Protein AF-A0A1Q7PX07-F1 (afdb_monomer)

Nearest PDB structures (foldseek):
  6ho0-assembly1_A-2  TM=6.884E-01  e=4.814E-04  Mycobacterium tuberculosis H37Rv
  6ho6-assembly1_A  TM=6.880E-01  e=1.584E-03  Mycobacterium tuberculosis CDC1551
  5nz1-assembly1_A  TM=6.785E-01  e=1.507E-03  Mycobacterium tuberculosis H37Rv
  5f27-assembly1_A-2  TM=6.936E-01  e=4.957E-03  Mycobacterium tuberculosis CDC1551
  4dw6-a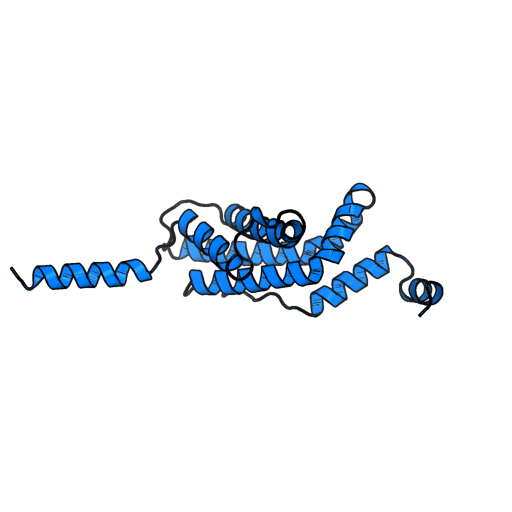ssembly1_A  TM=6.860E-01  e=4.065E-03  Mycobacterium tuberculosis

Foldseek 3Di:
DDVVVVCVVQVDPLSVLLVVLVVLCVPQDQDAADLADDPQLVRQLSNLLSLLVSCLSCLVSLVVLVVCCVVPVVSCVSNVPVVVVQLVRQLSVVVNVVVVVQFPDDDRSSVLSCQLSVQSNCCSNCCVPCVPVADDPVCGSSVSSVVSCVVRHRDDPVVVVVVVVVVVVVVVPD

Secondary structure (DSSP, 8-state):
--HHHHHHHHSSHHHHHHHHHHHHHHTSPPPPPPSS-SSHHHHHHHHHHHHHHHHHHHHHHHHHHHHTTTT-TTHHHHHHHHHHHHHHHHHHHHHHHHHTT-B-S---HHHHHHHHHHHHHHHHHHTTT-TTTSPPHHHHHHHHHHHHHHHTTB--THHHHHHHHHHHHHHT--

Mean predicted aligned error: 10.03 Å

Radius of gyration: 21.17 Å; Cα contacts (8 Å, |Δi|>4): 133; chains: 1; bounding box: 68×26×62 Å

Sequence (174 aa):
MNEITIFRQFGSKEALIREAMQHLTQSAGLMTLPDVPGNAESELTEWSESFFQHLRLRSSIIRKTMGELEERPEMSECASEVPRRASNDLCVYLAALKRQGRIKVEFEPKTAAAMLMGTIFADAMGRDMMPDIYPPEEKAARMYTQLLLRAVGVENSLHKATNKQTKRSKQLSA

Structure (mmCIF, N/CA/C/O backbone):
data_AF-A0A1Q7PX07-F1
#
_entry.id   AF-A0A1Q7PX07-F1
#
loop_
_atom_site.group_PDB
_atom_site.id
_atom_site.type_symbol
_atom_site.label_atom_id
_atom_site.label_alt_id
_atom_site.label_comp_id
_atom_site.label_asym_id
_atom_site.label_entity_id
_atom_site.label_seq_id
_atom_site.pdbx_PDB_ins_code
_atom_site.Cartn_x
_atom_site.Cartn_y
_atom_site.Cartn_z
_atom_site.occupancy
_atom_site.B_iso_or_equiv
_atom_site.auth_seq_id
_atom_site.auth_comp_id
_atom_site.auth_asym_id
_atom_site.auth_atom_id
_atom_site.pdbx_PDB_model_num
ATOM 1 N N . MET A 1 1 ? 14.271 6.984 -33.705 1.00 52.56 1 MET A N 1
ATOM 2 C CA . MET A 1 1 ? 15.318 6.787 -32.677 1.00 52.56 1 MET A CA 1
ATOM 3 C C . MET A 1 1 ? 15.884 5.386 -32.878 1.00 52.56 1 MET A C 1
ATOM 5 O O . MET A 1 1 ? 15.080 4.478 -33.026 1.00 52.56 1 MET A O 1
ATOM 9 N N . ASN A 1 2 ? 17.204 5.220 -33.001 1.00 66.12 2 ASN A N 1
ATOM 10 C CA . ASN A 1 2 ? 17.856 3.918 -33.237 1.00 66.12 2 ASN A CA 1
ATOM 11 C C . ASN A 1 2 ? 18.471 3.392 -31.920 1.00 66.12 2 ASN A C 1
ATOM 13 O O . ASN A 1 2 ? 18.786 4.204 -31.048 1.00 66.12 2 ASN A O 1
ATOM 17 N N . GLU A 1 3 ? 18.682 2.078 -31.766 1.00 63.94 3 GLU A N 1
ATOM 18 C CA . GLU A 1 3 ? 19.284 1.477 -30.558 1.00 63.94 3 GLU A CA 1
ATOM 19 C C . GLU A 1 3 ? 20.661 2.084 -30.248 1.00 63.94 3 GLU A C 1
ATOM 21 O O . GLU A 1 3 ? 20.973 2.363 -29.094 1.00 63.94 3 GLU A O 1
ATOM 26 N N . ILE A 1 4 ? 21.441 2.401 -31.291 1.00 70.12 4 ILE A N 1
ATOM 27 C CA . ILE A 1 4 ? 22.763 3.040 -31.178 1.00 70.12 4 ILE A CA 1
ATOM 28 C C . ILE A 1 4 ? 22.655 4.404 -30.476 1.00 70.12 4 ILE A C 1
ATOM 30 O O . ILE A 1 4 ? 23.546 4.807 -29.728 1.00 70.12 4 ILE A O 1
ATOM 34 N N . THR A 1 5 ? 21.551 5.122 -30.694 1.00 74.44 5 THR A N 1
ATOM 35 C CA . THR A 1 5 ? 21.283 6.412 -30.050 1.00 74.44 5 THR A CA 1
ATOM 36 C C . THR A 1 5 ? 20.909 6.231 -28.577 1.00 74.44 5 THR A C 1
ATOM 38 O O . THR A 1 5 ? 21.345 7.019 -27.745 1.00 74.44 5 THR A O 1
ATOM 41 N N . ILE A 1 6 ? 20.165 5.171 -28.241 1.00 68.31 6 ILE A N 1
ATOM 42 C CA . ILE A 1 6 ? 19.784 4.836 -26.859 1.00 68.31 6 ILE A CA 1
ATOM 43 C C . ILE A 1 6 ? 21.018 4.406 -26.050 1.00 68.31 6 ILE A C 1
ATOM 45 O O . ILE A 1 6 ? 21.264 4.947 -24.974 1.00 68.31 6 ILE A O 1
ATOM 49 N N . PHE A 1 7 ? 21.847 3.501 -26.577 1.00 71.62 7 PHE A N 1
ATOM 50 C CA . PHE A 1 7 ? 23.047 3.034 -25.872 1.00 71.62 7 PHE A CA 1
ATOM 51 C C . PHE A 1 7 ? 24.103 4.127 -25.690 1.00 71.62 7 PHE A C 1
ATOM 53 O O . PHE A 1 7 ? 24.773 4.148 -24.665 1.00 71.62 7 PHE A O 1
ATOM 60 N N . ARG A 1 8 ? 24.225 5.087 -26.617 1.00 73.50 8 ARG A N 1
ATOM 61 C CA . ARG A 1 8 ? 25.099 6.255 -26.401 1.00 73.50 8 ARG A CA 1
ATOM 62 C C . ARG A 1 8 ? 24.621 7.171 -25.278 1.00 73.50 8 ARG A C 1
ATOM 64 O O . ARG A 1 8 ? 25.454 7.784 -24.624 1.00 73.50 8 ARG A O 1
ATOM 71 N N . GLN A 1 9 ? 23.310 7.295 -25.089 1.00 72.12 9 GLN A N 1
ATOM 72 C CA . GLN A 1 9 ? 22.734 8.214 -24.109 1.00 72.12 9 GLN A CA 1
ATOM 73 C C . GLN A 1 9 ? 22.701 7.620 -22.697 1.00 72.12 9 GLN A C 1
ATOM 75 O O . GLN A 1 9 ? 22.949 8.339 -21.736 1.00 72.12 9 GLN A O 1
ATOM 80 N N . PHE A 1 10 ? 22.434 6.317 -22.574 1.00 70.75 10 PHE A N 1
ATOM 81 C CA . PHE A 1 10 ? 22.297 5.648 -21.276 1.00 70.75 10 PHE A CA 1
ATOM 82 C C . PHE A 1 10 ? 23.483 4.740 -20.924 1.00 70.75 10 PHE A C 1
ATOM 84 O O . PHE A 1 10 ? 23.634 4.352 -19.775 1.00 70.75 10 PHE A O 1
ATOM 91 N N . GLY A 1 11 ? 24.347 4.393 -21.877 1.00 75.88 11 GLY A N 1
ATOM 92 C CA . GLY A 1 11 ? 25.519 3.539 -21.661 1.00 75.88 11 GLY A CA 1
ATOM 93 C C . GLY A 1 11 ? 25.192 2.046 -21.567 1.00 75.88 11 GLY A C 1
ATOM 94 O O . GLY A 1 11 ? 25.851 1.242 -22.222 1.00 75.88 11 GLY A O 1
ATOM 95 N N . SER A 1 12 ? 24.160 1.659 -20.808 1.00 75.88 12 SER A N 1
ATOM 96 C CA . SER A 1 12 ? 23.776 0.255 -20.612 1.00 75.88 12 SER A CA 1
ATOM 97 C C . SER A 1 12 ? 22.261 0.045 -20.450 1.00 75.88 12 SER A C 1
ATOM 99 O O . SER A 1 12 ? 21.505 0.988 -20.196 1.00 75.88 12 SER A O 1
ATOM 101 N N . LYS A 1 13 ? 21.799 -1.211 -20.585 1.00 72.94 13 LYS A N 1
ATOM 102 C CA . LYS A 1 13 ? 20.388 -1.602 -20.362 1.00 72.94 13 LYS A CA 1
ATOM 103 C C . LYS A 1 13 ? 19.959 -1.291 -18.922 1.00 72.94 13 LYS A C 1
ATOM 105 O O . LYS A 1 13 ? 18.832 -0.862 -18.697 1.00 72.94 13 LYS A O 1
ATOM 110 N N . GLU A 1 14 ? 20.853 -1.468 -17.955 1.00 70.44 14 GLU A N 1
ATOM 111 C CA . GLU A 1 14 ? 20.611 -1.234 -16.526 1.00 70.44 14 GLU A CA 1
ATOM 112 C C . GLU A 1 14 ? 20.413 0.253 -16.237 1.00 70.44 14 GLU A C 1
ATOM 114 O O . GLU A 1 14 ? 19.475 0.624 -15.532 1.00 70.44 14 GLU A O 1
ATOM 119 N N . ALA A 1 15 ? 21.261 1.107 -16.811 1.00 75.50 15 ALA A N 1
ATOM 120 C CA . ALA A 1 15 ? 21.129 2.553 -16.700 1.00 75.50 15 ALA A CA 1
ATOM 121 C C . ALA A 1 15 ? 19.830 3.045 -17.355 1.00 75.50 15 ALA A C 1
ATOM 123 O O . ALA A 1 15 ? 19.105 3.829 -16.753 1.00 75.50 15 ALA A O 1
ATOM 124 N N . LEU A 1 16 ? 19.466 2.504 -18.524 1.00 78.75 16 LEU A N 1
ATOM 125 C CA . LEU A 1 16 ? 18.188 2.806 -19.171 1.00 78.75 16 LEU A CA 1
ATOM 126 C C . LEU A 1 16 ? 16.982 2.398 -18.306 1.00 78.75 16 LEU A C 1
ATOM 128 O O . LEU A 1 16 ? 16.047 3.182 -18.155 1.00 78.75 16 LEU A O 1
ATOM 132 N N . ILE A 1 17 ? 16.983 1.189 -17.731 1.00 74.62 17 ILE A N 1
ATOM 133 C CA . ILE A 1 17 ? 15.895 0.718 -16.855 1.00 74.62 17 ILE A CA 1
ATOM 134 C C . ILE A 1 17 ? 15.821 1.567 -15.583 1.00 74.62 17 ILE A C 1
ATOM 136 O O . ILE A 1 17 ? 14.724 1.928 -15.161 1.00 74.62 17 ILE A O 1
ATOM 140 N N . ARG A 1 18 ? 16.965 1.922 -14.987 1.00 71.25 18 ARG A N 1
ATOM 141 C CA . ARG A 1 18 ? 17.031 2.783 -13.799 1.00 71.25 18 ARG A CA 1
ATOM 142 C C . ARG A 1 18 ? 16.453 4.167 -14.082 1.00 71.25 18 ARG A C 1
ATOM 144 O O . ARG A 1 18 ? 15.591 4.613 -13.332 1.00 71.25 18 ARG A O 1
ATOM 151 N N . GLU A 1 19 ? 16.868 4.804 -15.172 1.00 75.00 19 GLU A N 1
ATOM 152 C CA . GLU A 1 19 ? 16.352 6.111 -15.593 1.00 75.00 19 GLU A CA 1
ATOM 153 C C . GLU A 1 19 ? 14.856 6.046 -15.922 1.00 75.00 19 GLU A C 1
ATOM 155 O O . GLU A 1 19 ? 14.085 6.896 -15.480 1.00 75.00 19 GLU A O 1
ATOM 160 N N . ALA A 1 20 ? 14.401 4.992 -16.607 1.00 74.06 20 ALA A N 1
ATOM 161 C CA . ALA A 1 20 ? 12.977 4.779 -16.862 1.00 74.06 20 ALA A CA 1
ATOM 162 C C . ALA A 1 20 ? 12.181 4.617 -15.555 1.00 74.06 20 ALA A C 1
ATOM 164 O O . ALA A 1 20 ? 11.119 5.221 -15.406 1.00 74.06 20 ALA A O 1
ATOM 165 N N . MET A 1 21 ? 12.697 3.855 -14.585 1.00 68.25 21 MET A N 1
ATOM 166 C CA . MET A 1 21 ? 12.085 3.697 -13.262 1.00 68.25 21 MET A CA 1
ATOM 167 C C . MET A 1 21 ? 12.037 5.019 -12.492 1.00 68.25 21 MET A C 1
ATOM 169 O O . MET A 1 21 ? 11.000 5.345 -11.912 1.00 68.25 21 MET A O 1
ATOM 173 N N . GLN A 1 22 ? 13.116 5.805 -12.503 1.00 70.06 22 GLN A N 1
ATOM 174 C CA . GLN A 1 22 ? 13.178 7.108 -11.835 1.00 70.06 22 GLN A CA 1
ATOM 175 C C . GLN A 1 22 ? 12.217 8.117 -12.471 1.00 70.06 22 GLN A C 1
ATOM 177 O O . GLN A 1 22 ? 11.422 8.732 -11.759 1.00 70.06 22 GLN A O 1
ATOM 182 N N . HIS A 1 23 ? 12.218 8.228 -13.801 1.00 70.94 23 HIS A N 1
ATOM 183 C CA . HIS A 1 23 ? 11.333 9.129 -14.536 1.00 70.94 23 HIS A CA 1
ATOM 184 C C . HIS A 1 23 ? 9.860 8.764 -14.320 1.00 70.94 23 HIS A C 1
ATOM 186 O O . HIS A 1 23 ? 9.039 9.624 -14.003 1.00 70.94 23 HIS A O 1
ATOM 192 N N . LEU A 1 24 ? 9.526 7.470 -14.390 1.00 64.94 24 LEU A N 1
ATOM 193 C CA . LEU A 1 24 ? 8.177 7.002 -14.085 1.00 64.94 24 LEU A CA 1
ATOM 194 C C . LEU A 1 24 ? 7.812 7.296 -12.632 1.00 64.94 24 LEU A C 1
ATOM 196 O O . LEU A 1 24 ? 6.697 7.732 -12.378 1.00 64.94 24 LEU A O 1
ATOM 200 N N . THR A 1 25 ? 8.712 7.096 -11.668 1.00 60.75 25 THR A N 1
ATOM 201 C CA . THR A 1 25 ? 8.465 7.367 -10.238 1.00 60.75 25 THR A CA 1
ATOM 202 C C . THR A 1 25 ? 8.125 8.835 -9.969 1.00 60.75 25 THR A C 1
ATOM 204 O O . THR A 1 25 ? 7.202 9.104 -9.204 1.00 60.75 25 THR A O 1
ATOM 207 N N . GLN A 1 26 ? 8.783 9.776 -10.649 1.00 60.47 26 GLN A N 1
ATOM 208 C CA . GLN A 1 26 ? 8.533 11.215 -10.494 1.00 60.47 26 GLN A CA 1
ATOM 209 C C . GLN A 1 26 ? 7.144 11.656 -10.992 1.00 60.47 26 GLN A C 1
ATOM 211 O O . GLN A 1 26 ? 6.607 12.642 -10.496 1.00 60.47 26 GLN A O 1
ATOM 216 N N . SER A 1 27 ? 6.537 10.936 -11.945 1.00 52.41 27 SER A N 1
ATOM 217 C CA . SER A 1 27 ? 5.289 11.366 -12.603 1.00 52.41 27 SER A CA 1
ATOM 218 C C . SER A 1 27 ? 3.987 11.003 -11.873 1.00 52.41 27 SER A C 1
ATOM 220 O O . SER A 1 27 ? 2.936 11.510 -12.250 1.00 52.41 27 SER A O 1
ATOM 222 N N . ALA A 1 28 ? 4.010 10.150 -10.841 1.00 56.47 28 ALA A N 1
ATOM 223 C CA . ALA A 1 28 ? 2.819 9.893 -10.022 1.00 56.47 28 ALA A CA 1
ATOM 224 C C . ALA A 1 28 ? 3.210 9.844 -8.546 1.00 56.47 28 ALA A C 1
ATOM 226 O O . ALA A 1 28 ? 3.677 8.810 -8.059 1.00 56.47 28 ALA A O 1
ATOM 227 N N . GLY A 1 29 ? 3.051 10.982 -7.867 1.00 65.12 29 GLY A N 1
ATOM 228 C CA . GLY A 1 29 ? 3.256 11.081 -6.428 1.00 65.12 29 GLY A CA 1
ATOM 229 C C . GLY A 1 29 ? 2.304 10.147 -5.688 1.00 65.12 29 GLY A C 1
ATOM 230 O O . GLY A 1 29 ? 1.120 10.070 -6.015 1.00 65.12 29 GLY A O 1
ATOM 231 N N . LEU A 1 30 ? 2.840 9.417 -4.714 1.00 80.19 30 LEU A N 1
ATOM 232 C CA . LEU A 1 30 ? 2.028 8.668 -3.769 1.00 80.19 30 LEU A CA 1
ATOM 233 C C . LEU A 1 30 ? 1.377 9.662 -2.805 1.00 80.19 30 LEU A C 1
ATOM 235 O O . LEU A 1 30 ? 2.044 10.580 -2.326 1.00 80.19 30 LEU A O 1
ATOM 239 N N . MET A 1 31 ? 0.090 9.485 -2.522 1.00 88.81 31 MET A N 1
ATOM 240 C CA . MET A 1 31 ? -0.576 10.266 -1.487 1.00 88.81 31 MET A CA 1
ATOM 241 C C . MET A 1 31 ? 0.122 10.059 -0.138 1.00 88.81 31 MET A C 1
ATOM 243 O O . MET A 1 31 ? 0.529 8.948 0.198 1.00 88.81 31 MET A O 1
ATOM 247 N N . THR A 1 32 ? 0.257 11.124 0.646 1.00 90.56 32 THR A N 1
ATOM 248 C CA . THR A 1 32 ? 0.831 11.059 1.993 1.00 90.56 32 THR A CA 1
ATOM 249 C C . THR A 1 32 ? -0.267 10.844 3.024 1.00 90.56 32 THR A C 1
ATOM 251 O O . THR A 1 32 ? -1.296 11.520 2.982 1.00 90.56 32 THR A O 1
ATOM 254 N N . LEU A 1 33 ? -0.036 9.940 3.973 1.00 94.56 33 LEU A N 1
ATOM 255 C CA . LEU A 1 33 ? -0.909 9.777 5.133 1.00 94.56 33 LEU A CA 1
ATOM 256 C C . LEU A 1 33 ? -0.676 10.915 6.142 1.00 94.56 33 LEU A C 1
ATOM 258 O O . LEU A 1 33 ? 0.455 11.387 6.265 1.00 94.56 33 LEU A O 1
ATOM 262 N N . PRO A 1 34 ? -1.711 11.363 6.872 1.00 94.00 34 PRO A N 1
ATOM 263 C CA . PRO A 1 34 ? -1.545 12.388 7.895 1.00 94.00 34 PRO A CA 1
ATOM 264 C C . PRO A 1 34 ? -0.836 11.830 9.138 1.00 94.00 34 PRO A C 1
ATOM 266 O O . PRO A 1 34 ? -1.078 10.694 9.543 1.00 94.00 34 PRO A O 1
ATOM 269 N N . ASP A 1 35 ? -0.033 12.658 9.810 1.00 90.44 35 ASP A N 1
ATOM 270 C CA . ASP A 1 35 ? 0.677 12.267 11.043 1.00 90.44 35 ASP A CA 1
ATOM 271 C C . ASP A 1 35 ? -0.272 11.900 12.195 1.00 90.44 35 ASP A C 1
ATOM 273 O O . ASP A 1 35 ? 0.043 11.075 13.060 1.00 90.44 35 ASP A O 1
ATOM 277 N N . VAL A 1 36 ? -1.449 12.531 12.220 1.00 91.12 36 VAL A N 1
ATOM 278 C CA . VAL A 1 36 ? -2.491 12.306 13.223 1.00 91.12 36 VAL A CA 1
ATOM 279 C C . VAL A 1 36 ? -3.727 11.731 12.528 1.00 91.12 36 VAL A C 1
ATOM 281 O O . VAL A 1 36 ? -4.436 12.484 11.861 1.00 91.12 36 VAL A O 1
ATOM 284 N N . PRO A 1 37 ? -4.024 10.429 12.709 1.00 92.25 37 PRO A N 1
ATOM 285 C CA . PRO A 1 37 ? -5.203 9.802 12.121 1.00 92.25 37 PRO A CA 1
ATOM 286 C C . PRO A 1 37 ? -6.511 10.490 12.532 1.00 92.25 37 PRO A C 1
ATOM 288 O O . PRO A 1 37 ? -6.787 10.643 13.731 1.00 92.25 37 PRO A O 1
ATOM 291 N N . GLY A 1 38 ? -7.327 10.869 11.550 1.00 90.25 38 GLY A N 1
ATOM 292 C CA . GLY A 1 38 ? -8.647 11.468 11.735 1.00 90.25 38 GLY A CA 1
ATOM 293 C C . GLY A 1 38 ? -9.752 10.462 11.431 1.00 90.25 38 GLY A C 1
ATOM 294 O O . GLY A 1 38 ? -10.313 9.848 12.353 1.00 90.25 38 GLY A O 1
ATOM 295 N N . ASN A 1 39 ? -10.048 10.295 10.138 1.00 91.19 39 ASN A N 1
ATOM 296 C CA . ASN A 1 39 ? -10.945 9.279 9.589 1.00 91.19 39 ASN A CA 1
ATOM 297 C C . ASN A 1 39 ? -10.126 8.192 8.880 1.00 91.19 39 ASN A C 1
ATOM 299 O O . ASN A 1 39 ? -9.904 8.252 7.672 1.00 91.19 39 ASN A O 1
ATOM 303 N N . ALA A 1 40 ? -9.728 7.174 9.646 1.00 91.81 40 ALA A N 1
ATOM 304 C CA . ALA A 1 40 ? -8.826 6.137 9.159 1.00 91.81 40 ALA A CA 1
ATOM 305 C C . ALA A 1 40 ? -9.354 5.339 7.963 1.00 91.81 40 ALA A C 1
ATOM 307 O O . ALA A 1 40 ? -8.558 4.887 7.147 1.00 91.81 40 ALA A O 1
ATOM 308 N N . GLU A 1 41 ? -10.676 5.186 7.826 1.00 92.69 41 GLU A N 1
ATOM 309 C CA . GLU A 1 41 ? -11.249 4.515 6.658 1.00 92.69 41 GLU A CA 1
ATOM 310 C C . GLU A 1 41 ? -11.053 5.337 5.381 1.00 92.69 41 GLU A C 1
ATOM 312 O O . GLU A 1 41 ? -10.602 4.780 4.383 1.00 92.69 41 GLU A O 1
ATOM 317 N N . SER A 1 42 ? -11.332 6.646 5.414 1.00 94.00 42 SER A N 1
ATOM 318 C CA . SER A 1 42 ? -11.131 7.529 4.250 1.00 94.00 42 SER A CA 1
ATOM 319 C C . SER A 1 42 ? -9.650 7.643 3.908 1.00 94.00 42 SER A C 1
ATOM 321 O O . SER A 1 42 ? -9.247 7.341 2.791 1.00 94.00 42 SER A O 1
ATOM 323 N N . GLU A 1 43 ? -8.830 7.971 4.908 1.00 95.94 43 GLU A N 1
ATOM 324 C CA . GLU A 1 43 ? -7.396 8.232 4.748 1.00 95.94 43 GLU A CA 1
ATOM 325 C C . GLU A 1 43 ? -6.655 7.015 4.173 1.00 95.94 43 GLU A C 1
ATOM 327 O O . GLU A 1 43 ? -5.906 7.142 3.204 1.00 95.94 43 GLU A O 1
ATOM 332 N N . LEU A 1 44 ? -6.896 5.812 4.713 1.00 95.75 44 LEU A N 1
ATOM 333 C CA . LEU A 1 44 ? -6.271 4.594 4.187 1.00 95.75 44 LEU A CA 1
ATOM 334 C C . LEU A 1 44 ? -6.872 4.140 2.857 1.00 95.75 44 LEU A C 1
ATOM 336 O O . LEU A 1 44 ? -6.188 3.450 2.102 1.00 95.75 44 LEU A O 1
ATOM 340 N N . THR A 1 45 ? -8.133 4.466 2.562 1.00 96.31 45 THR A N 1
ATOM 341 C CA . THR A 1 45 ? -8.736 4.138 1.262 1.00 96.31 45 THR A CA 1
ATOM 342 C C . THR A 1 45 ? -8.100 4.983 0.170 1.00 96.31 45 THR A C 1
ATOM 344 O O . THR A 1 45 ? -7.584 4.418 -0.788 1.00 96.31 45 THR A O 1
ATOM 347 N N . GLU A 1 46 ? -8.038 6.300 0.359 1.00 95.69 46 GLU A N 1
ATOM 348 C CA . GLU A 1 46 ? -7.426 7.237 -0.589 1.00 95.69 46 GLU A CA 1
ATOM 349 C C . GLU A 1 46 ? -5.939 6.916 -0.809 1.00 95.69 46 GLU A C 1
ATOM 351 O O . GLU A 1 46 ? -5.461 6.847 -1.946 1.00 95.69 46 GLU A O 1
ATOM 356 N N . TRP A 1 47 ? -5.211 6.609 0.270 1.00 96.50 47 TRP A N 1
ATOM 357 C CA . TRP A 1 47 ? -3.827 6.150 0.173 1.00 96.50 47 TRP A CA 1
ATOM 358 C C . TRP A 1 47 ? -3.698 4.828 -0.595 1.00 96.50 47 TRP A C 1
ATOM 360 O O . TRP A 1 47 ? -2.843 4.704 -1.472 1.00 96.50 47 TRP A O 1
ATOM 370 N N . SER A 1 48 ? -4.557 3.845 -0.306 1.00 96.94 48 SER A N 1
ATOM 371 C CA . SER A 1 48 ? -4.520 2.535 -0.971 1.00 96.94 48 SER A CA 1
ATOM 372 C C . SER A 1 48 ? -4.870 2.637 -2.450 1.00 96.94 48 SER A C 1
ATOM 374 O O . SER A 1 48 ? -4.257 1.951 -3.263 1.00 96.94 48 SER A O 1
ATOM 376 N N . GLU A 1 49 ? -5.813 3.503 -2.816 1.00 95.56 49 GLU A N 1
ATOM 377 C CA . GLU A 1 49 ? -6.155 3.805 -4.208 1.00 95.56 49 GLU A CA 1
ATOM 378 C C . GLU A 1 49 ? -4.971 4.456 -4.927 1.00 95.56 49 GLU A C 1
ATOM 380 O O . GLU A 1 49 ? -4.583 4.005 -6.006 1.00 95.56 49 GLU A O 1
ATOM 385 N N . SER A 1 50 ? -4.329 5.449 -4.303 1.00 93.50 50 SER A N 1
ATOM 386 C CA . SER A 1 50 ? -3.113 6.076 -4.833 1.00 93.50 50 SER A CA 1
ATOM 387 C C . SER A 1 50 ? -1.982 5.057 -5.031 1.00 93.50 50 SER A C 1
ATOM 389 O O . SER A 1 50 ? -1.364 5.020 -6.098 1.00 93.50 50 SER A O 1
ATOM 391 N N . PHE A 1 51 ? -1.749 4.176 -4.052 1.00 93.88 51 PHE A N 1
ATOM 392 C CA . PHE A 1 51 ? -0.732 3.124 -4.1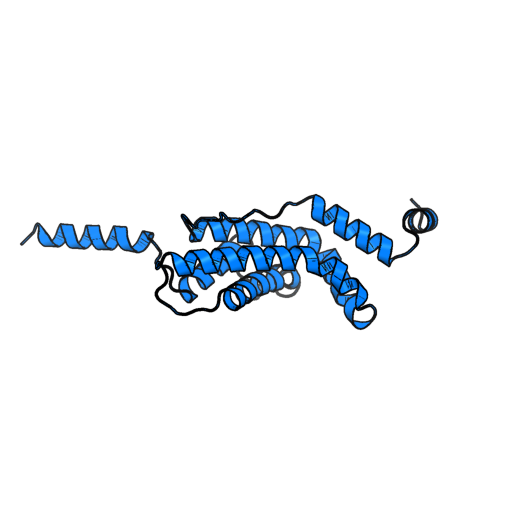35 1.00 93.88 51 PHE A CA 1
ATOM 393 C C . PHE A 1 51 ? -1.054 2.093 -5.223 1.00 93.88 51 PHE A C 1
ATOM 395 O O . PHE A 1 51 ? -0.182 1.729 -6.016 1.00 93.88 51 PHE A O 1
ATOM 402 N N . PHE A 1 52 ? -2.314 1.671 -5.318 1.00 94.06 52 PHE A N 1
ATOM 403 C CA . PHE A 1 52 ? -2.788 0.751 -6.348 1.00 94.06 52 PHE A CA 1
ATOM 404 C C . PHE A 1 52 ? -2.564 1.320 -7.752 1.00 94.06 52 PHE A C 1
ATOM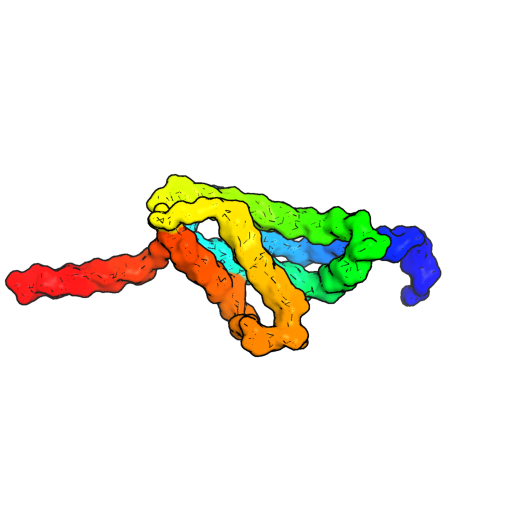 406 O O . PHE A 1 52 ? -1.962 0.659 -8.601 1.00 94.06 52 PHE A O 1
ATOM 413 N N . GLN A 1 53 ? -2.968 2.571 -7.989 1.00 90.94 53 GLN A N 1
ATOM 414 C CA . GLN A 1 53 ? -2.757 3.252 -9.269 1.00 90.94 53 GLN A CA 1
ATOM 415 C C . GLN A 1 53 ? -1.269 3.431 -9.579 1.00 90.94 53 GLN A C 1
ATOM 417 O O . GLN A 1 53 ? -0.833 3.188 -10.708 1.00 90.94 53 GLN A O 1
ATOM 422 N N . HIS A 1 54 ? -0.463 3.779 -8.572 1.00 89.19 54 HIS A N 1
ATOM 423 C CA . HIS A 1 54 ? 0.984 3.886 -8.725 1.00 89.19 54 HIS A CA 1
ATOM 424 C C . HIS A 1 54 ? 1.597 2.571 -9.238 1.00 89.19 54 HIS A C 1
ATOM 426 O O . HIS A 1 54 ? 2.421 2.593 -10.160 1.00 89.19 54 HIS A O 1
ATOM 432 N N . LEU A 1 55 ? 1.176 1.433 -8.685 1.00 90.81 55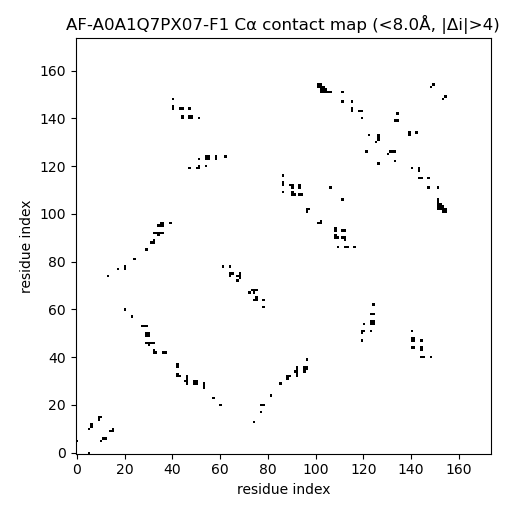 LEU A N 1
ATOM 433 C CA . LEU A 1 55 ? 1.638 0.113 -9.107 1.00 90.81 55 LEU A CA 1
ATOM 434 C C . LEU A 1 55 ? 1.090 -0.293 -10.476 1.00 90.81 55 LEU A C 1
ATOM 436 O O . LEU A 1 55 ? 1.858 -0.781 -11.303 1.00 90.81 55 LEU A O 1
ATOM 440 N N . ARG A 1 56 ? -0.199 -0.069 -10.759 1.00 89.88 56 ARG A N 1
ATOM 441 C CA . ARG A 1 56 ? -0.821 -0.422 -12.050 1.00 89.88 56 ARG A CA 1
ATOM 442 C C . ARG A 1 56 ? -0.136 0.276 -13.217 1.00 89.88 56 ARG A C 1
ATOM 444 O O . ARG A 1 56 ? 0.278 -0.399 -14.163 1.00 89.88 56 ARG A O 1
ATOM 451 N N . LEU A 1 57 ? 0.085 1.588 -13.102 1.00 87.94 57 LEU A N 1
ATOM 452 C CA . LEU A 1 57 ? 0.779 2.399 -14.112 1.00 87.94 57 LEU A CA 1
ATOM 453 C C . LEU A 1 57 ? 2.205 1.904 -14.403 1.00 87.94 57 LEU A C 1
ATOM 455 O O . LEU A 1 57 ? 2.729 2.128 -15.492 1.00 87.94 57 LEU A O 1
ATOM 459 N N . ARG A 1 58 ? 2.837 1.217 -13.444 1.00 85.69 58 ARG A N 1
ATOM 460 C CA . ARG A 1 58 ? 4.224 0.730 -13.529 1.00 85.69 58 ARG A CA 1
ATOM 461 C C . ARG A 1 58 ? 4.325 -0.794 -13.593 1.00 85.69 58 ARG A C 1
ATOM 463 O O . ARG A 1 58 ? 5.428 -1.332 -13.611 1.00 85.69 58 ARG A O 1
ATOM 470 N N . SER A 1 59 ? 3.205 -1.505 -13.687 1.00 88.88 59 SER A N 1
ATOM 471 C CA . SER A 1 59 ? 3.156 -2.970 -13.600 1.00 88.88 59 SER A CA 1
ATOM 472 C C . SER A 1 59 ? 4.046 -3.662 -14.634 1.00 88.88 59 SER A C 1
ATOM 474 O O . SER A 1 59 ? 4.743 -4.621 -14.316 1.00 88.88 59 SER A O 1
ATOM 476 N N . SER A 1 60 ? 4.103 -3.132 -15.858 1.00 87.94 60 SER A N 1
ATOM 477 C CA . SER A 1 60 ? 4.966 -3.657 -16.922 1.00 87.94 60 SER A CA 1
ATOM 478 C C . SER A 1 60 ? 6.456 -3.582 -16.571 1.00 87.94 60 SER A C 1
ATOM 480 O O . SER A 1 60 ? 7.168 -4.573 -16.726 1.00 87.94 60 SER A O 1
ATOM 482 N N . ILE A 1 61 ? 6.936 -2.434 -16.075 1.00 84.38 61 ILE A N 1
ATOM 483 C CA . ILE A 1 61 ? 8.354 -2.271 -15.730 1.00 84.38 61 ILE A CA 1
ATOM 484 C C . ILE A 1 61 ? 8.702 -3.031 -14.447 1.00 84.38 61 ILE A C 1
ATOM 486 O O . ILE A 1 61 ? 9.716 -3.717 -14.423 1.00 84.38 61 ILE A O 1
ATOM 490 N N . ILE A 1 62 ? 7.811 -3.026 -13.448 1.00 86.75 62 ILE A N 1
ATOM 491 C CA . ILE A 1 62 ? 7.972 -3.792 -12.204 1.00 86.75 62 ILE A CA 1
ATOM 492 C C . ILE A 1 62 ? 8.116 -5.287 -12.512 1.00 86.75 62 ILE A C 1
ATOM 494 O O . ILE A 1 62 ? 9.078 -5.904 -12.064 1.00 86.75 62 ILE A O 1
ATOM 498 N N . ARG A 1 63 ? 7.222 -5.866 -13.328 1.00 89.56 63 ARG A N 1
ATOM 499 C CA . ARG A 1 63 ? 7.291 -7.291 -13.702 1.00 89.56 63 ARG A CA 1
ATOM 500 C C . ARG A 1 63 ? 8.582 -7.641 -14.441 1.00 89.56 63 ARG A C 1
ATOM 502 O O . ARG A 1 63 ? 9.170 -8.680 -14.161 1.00 89.56 63 ARG A O 1
ATOM 509 N N . LYS A 1 64 ? 9.047 -6.773 -15.346 1.00 87.12 64 LYS A N 1
ATOM 510 C CA . LYS A 1 64 ? 10.333 -6.967 -16.038 1.00 87.12 64 LYS A CA 1
ATOM 511 C C . LYS A 1 64 ? 11.507 -6.930 -15.063 1.00 87.12 64 LYS A C 1
ATOM 513 O O . LYS A 1 64 ? 12.357 -7.806 -15.121 1.00 87.12 64 LYS A O 1
ATOM 518 N N . THR A 1 65 ? 11.529 -5.964 -14.145 1.00 84.38 65 THR A N 1
ATOM 519 C CA . THR A 1 65 ? 12.572 -5.873 -13.116 1.00 84.38 65 THR A CA 1
ATOM 520 C C . THR A 1 65 ? 12.566 -7.087 -12.187 1.00 84.38 65 THR A C 1
ATOM 522 O O . THR A 1 65 ? 13.631 -7.601 -11.867 1.00 84.38 65 THR A O 1
ATOM 525 N N . MET A 1 66 ? 11.391 -7.584 -11.788 1.00 86.81 66 MET A N 1
ATOM 526 C CA . MET A 1 66 ? 11.283 -8.805 -10.981 1.00 86.81 66 MET A CA 1
ATOM 527 C C . MET A 1 66 ? 11.795 -10.042 -11.723 1.00 86.81 66 MET A C 1
ATOM 529 O O . MET A 1 66 ? 12.472 -10.862 -11.115 1.00 86.81 66 MET A O 1
ATOM 533 N N . GLY A 1 67 ? 11.498 -10.166 -13.021 1.00 88.50 67 GLY A N 1
ATOM 534 C CA . GLY A 1 67 ? 11.954 -11.294 -13.836 1.00 88.50 67 GLY A CA 1
ATOM 535 C C . GLY A 1 67 ? 13.472 -11.357 -14.022 1.00 88.50 67 GLY A C 1
ATOM 536 O O . GLY A 1 67 ? 14.007 -12.436 -14.230 1.00 88.50 67 GLY A O 1
ATOM 537 N N . GLU A 1 68 ? 14.172 -10.227 -13.912 1.00 86.62 68 GLU A N 1
ATOM 538 C CA . GLU A 1 68 ? 15.636 -10.174 -14.047 1.00 86.62 68 GLU A CA 1
ATOM 539 C C . GLU A 1 68 ? 16.349 -10.321 -12.691 1.00 86.62 68 GLU A C 1
ATOM 541 O O . GLU A 1 68 ? 17.572 -10.386 -12.650 1.00 86.62 68 GLU A O 1
ATOM 546 N N . LEU A 1 69 ? 15.617 -10.368 -11.569 1.00 84.88 69 LEU A N 1
ATOM 547 C CA . LEU A 1 69 ? 16.204 -10.256 -10.232 1.00 84.88 69 LEU A CA 1
ATOM 548 C C . LEU A 1 69 ? 17.100 -11.445 -9.847 1.00 84.88 69 LEU A C 1
ATOM 550 O O . LEU A 1 69 ? 18.081 -11.252 -9.131 1.00 84.88 69 LEU A O 1
ATOM 554 N N . GLU A 1 70 ? 16.779 -12.654 -10.317 1.00 87.06 70 GLU A N 1
ATOM 555 C CA . GLU A 1 70 ? 17.602 -13.851 -10.081 1.00 87.06 70 GLU A CA 1
ATOM 556 C C . GLU A 1 70 ? 18.962 -13.754 -10.785 1.00 87.06 70 GLU A C 1
ATOM 558 O O . GLU A 1 70 ? 19.983 -14.146 -10.224 1.00 87.06 70 GLU A O 1
ATOM 563 N N . GLU A 1 71 ? 18.984 -13.187 -11.993 1.00 88.00 71 GLU A N 1
ATOM 564 C CA . GLU A 1 71 ? 20.198 -13.021 -12.795 1.00 88.00 71 GLU A CA 1
ATOM 565 C C . GLU A 1 71 ? 20.962 -11.735 -12.441 1.00 88.00 71 GLU A C 1
ATOM 567 O O . GLU A 1 71 ? 22.172 -11.654 -12.663 1.00 88.00 71 GLU A O 1
ATOM 572 N N . ARG A 1 72 ? 20.261 -10.719 -11.918 1.00 83.88 72 ARG A N 1
ATOM 573 C CA . ARG A 1 72 ? 20.770 -9.359 -11.668 1.00 83.88 72 ARG A CA 1
ATOM 574 C C . ARG A 1 72 ? 20.251 -8.780 -10.339 1.00 83.88 72 ARG A C 1
ATOM 576 O O . ARG A 1 72 ? 19.408 -7.871 -10.339 1.00 83.88 72 ARG A O 1
ATOM 583 N N . PRO A 1 73 ? 20.739 -9.274 -9.183 1.00 81.56 73 PRO A N 1
ATOM 584 C CA . PRO A 1 73 ? 20.275 -8.862 -7.853 1.00 81.56 73 PRO A CA 1
ATOM 585 C C . PRO A 1 73 ? 20.375 -7.354 -7.574 1.00 81.56 73 PRO A C 1
ATOM 587 O O . PRO A 1 73 ? 19.581 -6.804 -6.804 1.00 81.56 73 PRO A O 1
ATOM 590 N N . GLU A 1 74 ? 21.311 -6.657 -8.218 1.00 78.94 74 GLU A N 1
ATOM 591 C CA . GLU A 1 74 ? 21.505 -5.206 -8.130 1.00 78.94 74 GLU A CA 1
ATOM 592 C C . GLU A 1 74 ? 20.295 -4.394 -8.625 1.00 78.94 74 GLU A C 1
ATOM 594 O O . GLU A 1 74 ? 20.139 -3.223 -8.272 1.00 78.94 74 GLU A O 1
ATOM 599 N N . MET A 1 75 ? 19.391 -5.005 -9.401 1.00 75.31 75 MET A N 1
ATOM 600 C CA . MET A 1 75 ? 18.142 -4.364 -9.816 1.00 75.31 75 MET A CA 1
ATOM 601 C C . MET A 1 75 ? 17.127 -4.210 -8.671 1.00 75.31 75 MET A C 1
ATOM 603 O O . MET A 1 75 ? 16.198 -3.405 -8.791 1.00 75.31 75 MET A O 1
ATOM 607 N N . SER A 1 76 ? 17.308 -4.920 -7.550 1.00 77.25 76 SER A N 1
ATOM 608 C CA . SER A 1 76 ? 16.433 -4.807 -6.372 1.00 77.25 76 SER A CA 1
ATOM 609 C C . SER A 1 76 ? 16.398 -3.393 -5.799 1.00 77.25 76 SER A C 1
ATOM 611 O O . SER A 1 76 ? 15.330 -2.902 -5.429 1.00 77.25 76 SER A O 1
ATOM 613 N N . GLU A 1 77 ? 17.537 -2.701 -5.772 1.00 75.38 77 GLU A N 1
ATOM 614 C CA . GLU A 1 77 ? 17.633 -1.354 -5.212 1.00 75.38 77 GLU A CA 1
ATOM 615 C C . GLU A 1 77 ? 16.739 -0.375 -5.978 1.00 75.38 77 GLU A C 1
ATOM 617 O O . GLU A 1 77 ? 15.969 0.366 -5.366 1.00 75.38 77 GLU A O 1
ATOM 622 N N . CYS A 1 78 ? 16.748 -0.460 -7.313 1.00 66.75 78 CYS A N 1
ATOM 623 C CA . CYS A 1 78 ? 15.942 0.378 -8.204 1.00 66.75 78 CYS A CA 1
ATOM 624 C C . CYS A 1 78 ? 14.431 0.214 -7.986 1.00 66.75 78 CYS A C 1
ATOM 626 O O . CYS A 1 78 ? 13.678 1.166 -8.182 1.00 66.75 78 CYS A O 1
ATOM 628 N N . ALA A 1 79 ? 13.984 -0.985 -7.607 1.00 72.31 79 ALA A N 1
ATOM 629 C CA . ALA A 1 79 ? 12.571 -1.297 -7.400 1.00 72.31 79 ALA A CA 1
ATOM 630 C C . ALA A 1 79 ? 12.110 -1.119 -5.942 1.00 72.31 79 ALA A C 1
ATOM 632 O O . ALA A 1 79 ? 10.907 -1.080 -5.685 1.00 72.31 79 ALA A O 1
ATOM 633 N N . SER A 1 80 ? 13.039 -1.022 -4.985 1.00 77.19 80 SER A N 1
ATOM 634 C CA . SER A 1 80 ? 12.724 -1.113 -3.552 1.00 77.19 80 SER A CA 1
ATOM 635 C C . SER A 1 80 ? 12.457 0.221 -2.854 1.00 77.19 80 SER A C 1
ATOM 637 O O . SER A 1 80 ? 11.783 0.226 -1.826 1.00 77.19 80 SER A O 1
ATOM 639 N N . GLU A 1 81 ? 12.938 1.345 -3.392 1.00 78.88 81 GLU A N 1
ATOM 640 C CA . GLU A 1 81 ? 12.892 2.639 -2.696 1.00 78.88 81 GLU A CA 1
ATOM 641 C C . GLU A 1 81 ? 11.457 3.115 -2.421 1.00 78.88 81 GLU A C 1
ATOM 643 O O . GLU A 1 81 ? 11.101 3.426 -1.282 1.00 78.88 81 GLU A O 1
ATOM 648 N N . VAL A 1 82 ? 10.601 3.125 -3.447 1.00 81.19 82 VAL A N 1
ATOM 649 C CA . VAL A 1 82 ? 9.210 3.588 -3.311 1.00 81.19 82 VAL A CA 1
ATOM 650 C C . VAL A 1 82 ? 8.394 2.668 -2.395 1.00 81.19 82 VAL A C 1
ATOM 652 O O . VAL A 1 82 ? 7.785 3.183 -1.453 1.00 81.19 82 VAL A O 1
ATOM 655 N N . PRO A 1 83 ? 8.403 1.328 -2.572 1.00 84.31 83 PRO A N 1
ATOM 656 C CA . PRO A 1 83 ? 7.737 0.427 -1.633 1.00 84.31 83 PRO A CA 1
ATOM 657 C C . PRO A 1 83 ? 8.268 0.539 -0.199 1.00 84.31 83 PRO A C 1
ATOM 659 O O . PRO A 1 83 ? 7.483 0.462 0.743 1.00 84.31 83 PRO A O 1
ATOM 662 N N . ARG A 1 84 ? 9.575 0.755 0.005 1.00 88.38 84 ARG A N 1
ATOM 663 C CA . ARG A 1 84 ? 10.144 0.938 1.351 1.00 88.38 84 ARG A CA 1
ATOM 664 C C . ARG A 1 84 ? 9.606 2.187 2.036 1.00 88.38 84 ARG A C 1
ATOM 666 O O . ARG A 1 84 ? 9.189 2.095 3.189 1.00 88.38 84 ARG A O 1
ATOM 673 N N . ARG A 1 85 ? 9.576 3.325 1.336 1.00 88.75 85 ARG A N 1
ATOM 674 C CA . ARG A 1 85 ? 9.001 4.572 1.869 1.00 88.75 85 ARG A CA 1
ATOM 675 C C . ARG A 1 85 ? 7.518 4.408 2.187 1.00 88.75 85 ARG A C 1
ATOM 677 O O . ARG A 1 85 ? 7.120 4.632 3.323 1.00 88.75 85 ARG A O 1
ATOM 684 N N . ALA A 1 86 ? 6.740 3.891 1.236 1.00 91.75 86 ALA A N 1
ATOM 685 C CA . ALA A 1 86 ? 5.314 3.623 1.414 1.00 91.75 86 ALA A CA 1
ATOM 686 C C . ALA A 1 86 ? 5.034 2.707 2.623 1.00 91.75 86 ALA A C 1
ATOM 688 O O . ALA A 1 86 ? 4.125 2.965 3.410 1.00 91.75 86 ALA A O 1
ATOM 689 N N . SER A 1 87 ? 5.853 1.665 2.809 1.00 93.81 87 SER A N 1
ATOM 690 C CA . SER A 1 87 ? 5.751 0.762 3.959 1.00 93.81 87 SER A CA 1
ATOM 691 C C . SER A 1 87 ? 6.074 1.449 5.279 1.00 93.81 87 SER A C 1
ATOM 693 O O . SER A 1 87 ? 5.403 1.172 6.276 1.00 93.81 87 SER A O 1
ATOM 695 N N . ASN A 1 88 ? 7.085 2.317 5.304 1.00 93.94 88 ASN A N 1
ATOM 696 C CA . ASN A 1 88 ? 7.444 3.069 6.497 1.00 93.94 88 ASN A CA 1
ATOM 697 C C . ASN A 1 88 ? 6.324 4.038 6.899 1.00 93.94 88 ASN A C 1
ATOM 699 O O . ASN A 1 88 ? 5.906 4.034 8.056 1.00 93.94 88 ASN A O 1
ATOM 703 N N . ASP A 1 89 ? 5.790 4.794 5.942 1.00 94.00 89 ASP A N 1
ATOM 704 C CA . ASP A 1 89 ? 4.731 5.779 6.183 1.00 94.00 89 ASP A CA 1
ATOM 705 C C . ASP A 1 89 ? 3.453 5.103 6.700 1.00 94.00 89 ASP A C 1
ATOM 707 O O . ASP A 1 89 ? 2.874 5.524 7.705 1.00 94.00 89 ASP A O 1
ATOM 711 N N . LEU A 1 90 ? 3.063 3.980 6.087 1.00 96.12 90 LEU A N 1
ATOM 712 C CA . LEU A 1 90 ? 1.924 3.185 6.543 1.00 96.12 90 LEU A CA 1
ATOM 713 C C . LEU A 1 90 ? 2.154 2.599 7.947 1.00 96.12 90 LEU A C 1
ATOM 715 O O . LEU A 1 90 ? 1.242 2.595 8.773 1.00 96.12 90 LEU A O 1
ATOM 719 N N . CYS A 1 91 ? 3.367 2.130 8.249 1.00 95.88 91 CYS A N 1
ATOM 720 C CA . CYS A 1 91 ? 3.717 1.617 9.576 1.00 95.88 91 CYS A CA 1
ATOM 721 C C . CYS A 1 91 ? 3.592 2.707 10.654 1.00 95.88 91 CYS A C 1
ATOM 723 O O . CYS A 1 91 ? 2.976 2.478 11.700 1.00 95.88 91 CYS A O 1
ATOM 725 N N . VAL A 1 92 ? 4.118 3.907 10.385 1.00 95.94 92 VAL A N 1
ATOM 726 C CA . VAL A 1 92 ? 4.016 5.069 11.284 1.00 95.94 92 VAL A CA 1
ATOM 727 C C . VAL A 1 92 ? 2.554 5.439 11.523 1.00 95.94 92 VAL A C 1
ATOM 729 O O . VAL A 1 92 ? 2.146 5.614 12.676 1.00 95.94 92 VAL A O 1
ATOM 732 N N . TYR A 1 93 ? 1.751 5.485 10.461 1.00 95.62 93 TYR A N 1
ATOM 733 C CA . TYR A 1 93 ? 0.325 5.781 10.544 1.00 95.62 93 TYR A CA 1
ATOM 734 C C . TYR A 1 93 ? -0.437 4.749 11.392 1.00 95.62 93 TYR A C 1
ATOM 736 O O . TYR A 1 93 ? -1.173 5.106 12.315 1.00 95.62 93 TYR A O 1
ATOM 744 N N . LEU A 1 94 ? -0.223 3.453 11.146 1.00 94.38 94 LEU A N 1
ATOM 745 C CA . LEU A 1 94 ? -0.865 2.374 11.903 1.00 94.38 94 LEU A CA 1
ATOM 746 C C . LEU A 1 94 ? -0.435 2.367 13.379 1.00 94.38 94 LEU A C 1
ATOM 748 O O . LEU A 1 94 ? -1.257 2.120 14.266 1.00 94.38 94 LEU A O 1
ATOM 752 N N . ALA A 1 95 ? 0.825 2.697 13.669 1.00 93.94 95 ALA A N 1
ATOM 753 C CA . ALA A 1 95 ? 1.300 2.881 15.037 1.00 93.94 95 ALA A CA 1
ATOM 754 C C . ALA A 1 95 ? 0.620 4.081 15.720 1.00 93.94 95 ALA A C 1
ATOM 756 O O . ALA A 1 95 ? 0.228 3.987 16.886 1.00 93.94 95 ALA A O 1
ATOM 757 N N . ALA A 1 96 ? 0.429 5.195 15.006 1.00 93.12 96 ALA A N 1
ATOM 758 C CA . ALA A 1 96 ? -0.318 6.344 15.514 1.00 93.12 96 ALA A CA 1
ATOM 759 C C . ALA A 1 96 ? -1.783 5.980 15.804 1.00 93.12 96 ALA A C 1
ATOM 761 O O . ALA A 1 96 ? -2.297 6.325 16.870 1.00 93.12 96 ALA A O 1
ATOM 762 N N . LEU A 1 97 ? -2.419 5.209 14.919 1.00 90.56 97 LEU A N 1
ATOM 763 C CA . LEU A 1 97 ? -3.789 4.726 15.098 1.00 90.56 97 LEU A CA 1
ATOM 764 C C . LEU A 1 97 ? -3.919 3.823 16.335 1.00 90.56 97 LEU A C 1
ATOM 766 O O . LEU A 1 97 ? -4.863 3.975 17.114 1.00 90.56 97 LEU A O 1
ATOM 770 N N . LYS A 1 98 ? -2.931 2.949 16.571 1.00 89.38 98 LYS A N 1
ATOM 771 C CA . LYS A 1 98 ? -2.834 2.124 17.787 1.00 89.38 98 LYS A CA 1
ATOM 772 C C . LYS A 1 98 ? -2.710 2.986 19.048 1.00 89.38 98 LYS A C 1
ATOM 774 O O . LYS A 1 98 ? -3.448 2.771 20.008 1.00 89.38 98 LYS A O 1
ATOM 779 N N . ARG A 1 99 ? -1.837 4.003 19.042 1.00 89.06 99 ARG A N 1
ATOM 780 C CA . ARG A 1 99 ? -1.627 4.911 20.191 1.00 89.06 99 ARG A CA 1
ATOM 781 C C . ARG A 1 99 ? -2.860 5.732 20.568 1.00 89.06 99 ARG A C 1
ATOM 783 O O . ARG A 1 99 ? -3.012 6.065 21.737 1.00 89.06 99 ARG A O 1
ATOM 790 N N . GLN A 1 100 ? -3.748 6.044 19.623 1.00 85.88 100 GLN A N 1
ATOM 791 C CA . GLN A 1 100 ? -4.990 6.774 19.914 1.00 85.88 100 GLN A CA 1
ATOM 792 C C . GLN A 1 100 ? -6.006 5.961 20.745 1.00 85.88 100 GLN A C 1
ATOM 794 O O . GLN A 1 100 ? -7.076 6.477 21.067 1.00 85.88 100 GLN A O 1
ATOM 799 N N . GLY A 1 101 ? -5.720 4.693 21.072 1.00 71.38 101 GLY A N 1
ATOM 800 C CA . GLY A 1 101 ? -6.595 3.850 21.896 1.00 71.38 101 GLY A CA 1
ATOM 801 C C . GLY A 1 101 ? -7.914 3.475 21.212 1.00 71.38 101 GLY A C 1
ATOM 802 O O . GLY A 1 101 ? -8.843 3.002 21.861 1.00 71.38 101 GLY A O 1
ATOM 803 N N . ARG A 1 102 ? -8.015 3.691 19.893 1.00 66.69 102 ARG A N 1
ATOM 804 C CA . ARG A 1 102 ? -9.197 3.368 19.073 1.00 66.69 102 ARG A CA 1
ATOM 805 C C . ARG A 1 102 ? -9.241 1.904 18.628 1.00 66.69 102 ARG A C 1
ATOM 807 O O . ARG A 1 102 ? -10.177 1.506 17.941 1.00 66.69 102 ARG A O 1
ATOM 814 N N . ILE A 1 103 ? -8.230 1.127 19.008 1.00 73.19 103 ILE A N 1
ATOM 815 C CA . ILE A 1 103 ? -8.017 -0.250 18.584 1.00 73.19 103 ILE A CA 1
ATOM 816 C C . ILE A 1 103 ? -8.182 -1.184 19.780 1.00 73.19 103 ILE A C 1
ATOM 818 O O . ILE A 1 103 ? -7.580 -0.981 20.830 1.00 73.19 103 ILE A O 1
ATOM 822 N N . LYS A 1 104 ? -9.024 -2.206 19.606 1.00 69.62 104 LYS A N 1
ATOM 823 C CA . LYS A 1 104 ? -9.336 -3.214 20.634 1.00 69.62 104 LYS A CA 1
ATOM 824 C C . LYS A 1 104 ? -8.486 -4.481 20.538 1.00 69.62 104 LYS A C 1
ATOM 826 O O . LYS A 1 104 ? -8.570 -5.329 21.421 1.00 69.62 104 LYS A O 1
ATOM 831 N N . VAL A 1 105 ? -7.730 -4.630 19.454 1.00 81.69 105 VAL A N 1
ATOM 832 C CA . VAL A 1 105 ? -6.989 -5.845 19.113 1.00 81.69 105 VAL A CA 1
ATOM 833 C C . VAL A 1 105 ? -5.502 -5.527 19.097 1.00 81.69 105 VAL A C 1
ATOM 835 O O . VAL A 1 105 ? -5.079 -4.544 18.493 1.00 81.69 105 VAL A O 1
ATOM 838 N N . GLU A 1 106 ? -4.696 -6.360 19.746 1.00 83.62 106 GLU A N 1
ATOM 839 C CA . GLU A 1 106 ? -3.247 -6.268 19.609 1.00 83.62 106 GLU A CA 1
ATOM 840 C C . GLU A 1 106 ? -2.833 -6.673 18.193 1.00 83.62 106 GLU A C 1
ATOM 842 O O . GLU A 1 106 ? -3.127 -7.772 17.729 1.00 83.62 106 GLU A O 1
ATOM 847 N N . PHE A 1 107 ? -2.136 -5.774 17.505 1.00 89.88 107 PHE A N 1
ATOM 848 C CA . PHE A 1 107 ? -1.518 -6.041 16.214 1.00 89.88 107 PHE A CA 1
ATOM 849 C C . PHE A 1 107 ? -0.152 -5.357 16.139 1.00 89.88 107 PHE A C 1
ATOM 851 O O . PHE A 1 107 ? 0.132 -4.391 16.864 1.00 89.88 107 PHE A O 1
ATOM 858 N N . GLU A 1 108 ? 0.693 -5.876 15.254 1.00 93.88 108 GLU A N 1
ATOM 859 C CA . GLU A 1 108 ? 2.009 -5.328 14.952 1.00 93.88 108 GLU A CA 1
ATOM 860 C C . GLU A 1 108 ? 1.905 -4.461 13.674 1.00 93.88 108 GLU A C 1
ATOM 862 O O . GLU A 1 108 ? 1.504 -4.978 12.623 1.00 93.88 108 GLU A O 1
ATOM 867 N N . PRO A 1 109 ? 2.192 -3.141 13.742 1.00 94.25 109 PRO A N 1
ATOM 868 C CA . PRO A 1 109 ? 1.999 -2.218 12.620 1.00 94.25 109 PRO A CA 1
ATOM 869 C C . PRO A 1 109 ? 2.720 -2.606 11.327 1.00 94.25 109 PRO A C 1
ATOM 871 O O . PRO A 1 109 ? 2.136 -2.477 10.251 1.00 94.25 109 PRO A O 1
ATOM 874 N N . LYS A 1 110 ? 3.954 -3.112 11.405 1.00 95.50 110 LYS A N 1
ATOM 875 C CA . LYS A 1 110 ? 4.736 -3.499 10.223 1.00 95.50 110 LYS A CA 1
ATOM 876 C C . LYS A 1 110 ? 4.119 -4.704 9.510 1.00 95.50 110 LYS A C 1
ATOM 878 O O . LYS A 1 110 ? 4.088 -4.737 8.284 1.00 95.50 110 LYS A O 1
ATOM 883 N N . THR A 1 111 ? 3.576 -5.657 10.257 1.00 95.88 111 THR A N 1
ATOM 884 C CA . THR A 1 111 ? 2.883 -6.845 9.747 1.00 95.88 111 THR A CA 1
ATOM 885 C C . THR A 1 111 ? 1.583 -6.447 9.058 1.00 95.88 111 THR A C 1
ATOM 887 O O . THR A 1 111 ? 1.337 -6.858 7.926 1.00 95.88 111 THR A O 1
ATOM 890 N N . ALA A 1 112 ? 0.783 -5.582 9.686 1.00 95.50 112 ALA A N 1
ATOM 891 C CA . ALA A 1 112 ? -0.433 -5.040 9.080 1.00 95.50 112 ALA A CA 1
ATOM 892 C C . ALA A 1 112 ? -0.137 -4.245 7.792 1.00 95.50 112 ALA A C 1
ATOM 894 O O . ALA A 1 112 ? -0.828 -4.421 6.786 1.00 95.50 112 ALA A O 1
ATOM 895 N N . ALA A 1 113 ? 0.926 -3.433 7.793 1.00 96.81 113 ALA A N 1
ATOM 896 C CA . ALA A 1 113 ? 1.381 -2.713 6.608 1.00 96.81 113 ALA A CA 1
ATOM 897 C C . ALA A 1 113 ? 1.795 -3.671 5.480 1.00 96.81 113 ALA A C 1
ATOM 899 O O . ALA A 1 113 ? 1.342 -3.520 4.345 1.00 96.81 113 ALA A O 1
ATOM 900 N N . ALA A 1 114 ? 2.596 -4.692 5.799 1.00 96.31 114 ALA A N 1
ATOM 901 C CA . ALA A 1 114 ? 3.029 -5.703 4.839 1.00 96.31 114 ALA A CA 1
ATOM 902 C C . ALA A 1 114 ? 1.845 -6.470 4.230 1.00 96.31 114 ALA A C 1
ATOM 904 O O . ALA A 1 114 ? 1.834 -6.712 3.025 1.00 96.31 114 ALA A O 1
ATOM 905 N N . MET A 1 115 ? 0.826 -6.804 5.028 1.00 97.38 115 MET A N 1
ATOM 906 C CA . MET A 1 115 ? -0.383 -7.472 4.537 1.00 97.38 115 MET A CA 1
ATOM 907 C C . MET A 1 115 ? -1.162 -6.603 3.546 1.00 97.38 115 MET A C 1
ATOM 909 O O . MET A 1 115 ? -1.511 -7.078 2.464 1.00 97.38 115 MET A O 1
ATOM 913 N N . LEU A 1 116 ? -1.424 -5.336 3.883 1.00 97.81 116 LEU A N 1
ATOM 914 C CA . LEU A 1 116 ? -2.171 -4.438 2.998 1.00 97.81 116 LEU A CA 1
ATOM 915 C C . LEU A 1 116 ? -1.401 -4.171 1.703 1.00 97.81 116 LEU A C 1
ATOM 917 O O . LEU A 1 116 ? -1.941 -4.353 0.612 1.00 97.81 116 LEU A O 1
ATOM 921 N N . MET A 1 117 ? -0.125 -3.802 1.822 1.00 97.06 117 MET A N 1
ATOM 922 C CA . MET A 1 117 ? 0.721 -3.531 0.662 1.00 97.06 117 MET A CA 1
ATOM 923 C C . MET A 1 117 ? 0.912 -4.761 -0.215 1.00 97.06 117 MET A C 1
ATOM 925 O O . MET A 1 117 ? 0.821 -4.645 -1.432 1.00 97.06 117 MET A O 1
ATOM 929 N N . GLY A 1 118 ? 1.144 -5.932 0.381 1.00 96.62 118 GLY A N 1
ATOM 930 C CA . GLY A 1 118 ? 1.295 -7.186 -0.353 1.00 96.62 118 GLY A CA 1
ATOM 931 C C . GLY A 1 118 ? 0.026 -7.569 -1.108 1.00 96.62 118 GLY A C 1
ATOM 932 O O . GLY A 1 118 ? 0.105 -7.994 -2.256 1.00 96.62 118 GLY A O 1
ATOM 933 N N . THR A 1 119 ? -1.146 -7.348 -0.506 1.00 97.44 119 THR A N 1
ATOM 934 C CA . THR A 1 119 ? -2.440 -7.610 -1.156 1.00 97.44 119 THR A CA 1
ATOM 935 C C . THR A 1 119 ? -2.656 -6.686 -2.355 1.00 97.44 119 THR A C 1
ATOM 937 O O . THR A 1 119 ? -2.951 -7.161 -3.450 1.00 97.44 119 THR A O 1
ATOM 940 N N . ILE A 1 120 ? -2.443 -5.378 -2.173 1.00 97.06 120 ILE A N 1
ATOM 941 C CA . ILE A 1 120 ? -2.534 -4.381 -3.250 1.00 97.06 120 ILE A CA 1
ATOM 942 C C . ILE A 1 120 ? -1.522 -4.684 -4.364 1.00 97.06 120 ILE A C 1
ATOM 944 O O . ILE A 1 120 ? -1.853 -4.597 -5.545 1.00 97.06 120 ILE A O 1
ATOM 948 N N . PHE A 1 121 ? -0.300 -5.078 -4.001 1.00 95.44 121 PHE A N 1
ATOM 949 C CA . PHE A 1 121 ? 0.743 -5.444 -4.951 1.00 95.44 121 PHE A CA 1
ATOM 950 C C . PHE A 1 121 ? 0.381 -6.679 -5.773 1.00 95.44 121 PHE A C 1
ATOM 952 O O . PHE A 1 121 ? 0.478 -6.646 -7.000 1.00 95.44 121 PHE A O 1
ATOM 959 N N . ALA A 1 122 ? -0.059 -7.750 -5.112 1.00 95.69 122 ALA A N 1
ATOM 960 C CA . ALA A 1 122 ? -0.459 -8.981 -5.778 1.00 95.69 122 ALA A CA 1
ATOM 961 C C . ALA A 1 122 ? -1.596 -8.728 -6.776 1.00 95.69 122 ALA A C 1
ATOM 963 O O . ALA A 1 122 ? -1.521 -9.209 -7.902 1.00 95.69 122 ALA A O 1
ATOM 964 N N . ASP A 1 123 ? -2.600 -7.938 -6.392 1.00 96.56 123 ASP A N 1
ATOM 965 C CA . ASP A 1 123 ? -3.689 -7.531 -7.283 1.00 96.56 123 ASP A CA 1
ATOM 966 C C . ASP A 1 123 ? -3.164 -6.722 -8.477 1.00 96.56 123 ASP A C 1
ATOM 968 O O . ASP A 1 123 ? -3.321 -7.133 -9.629 1.00 96.56 123 ASP A O 1
ATOM 972 N N . ALA A 1 124 ? -2.428 -5.636 -8.222 1.00 94.31 124 ALA A N 1
ATOM 973 C CA . ALA A 1 124 ? -1.936 -4.766 -9.285 1.00 94.31 124 ALA A CA 1
ATOM 974 C C . ALA A 1 124 ? -1.071 -5.504 -10.325 1.00 94.31 124 ALA A C 1
ATOM 976 O O . ALA A 1 124 ? -1.114 -5.165 -11.513 1.00 94.31 124 ALA A O 1
ATOM 977 N N . MET A 1 125 ? -0.287 -6.498 -9.891 1.00 94.25 125 MET A N 1
ATOM 978 C CA . MET A 1 125 ? 0.577 -7.292 -10.769 1.00 94.25 125 MET A CA 1
ATOM 979 C C . MET A 1 125 ? -0.143 -8.468 -11.433 1.00 94.25 125 MET A C 1
ATOM 981 O O . MET A 1 125 ? 0.197 -8.802 -12.572 1.00 94.25 125 MET A O 1
ATOM 985 N N . GLY A 1 126 ? -1.081 -9.102 -10.726 1.00 94.06 126 GLY A N 1
ATOM 986 C CA . GLY A 1 126 ? -1.657 -10.400 -11.074 1.00 94.06 126 GLY A CA 1
ATOM 987 C C . GLY A 1 126 ? -3.048 -10.354 -11.698 1.00 94.06 126 GLY A C 1
ATOM 988 O O . GLY A 1 126 ? -3.447 -11.341 -12.314 1.00 94.06 126 GLY A O 1
ATOM 989 N N . ARG A 1 127 ? -3.783 -9.239 -11.596 1.00 94.19 127 ARG A N 1
ATOM 990 C CA . ARG A 1 127 ? -5.170 -9.128 -12.085 1.00 94.19 127 ARG A CA 1
ATOM 991 C C . ARG A 1 127 ? -5.347 -9.499 -13.554 1.00 94.19 127 ARG A C 1
ATOM 993 O O . ARG A 1 127 ? -6.314 -10.171 -13.885 1.00 94.19 127 ARG A O 1
ATOM 1000 N N . ASP A 1 128 ? -4.408 -9.115 -14.417 1.00 91.00 128 ASP A N 1
ATOM 1001 C CA . ASP A 1 128 ? -4.488 -9.422 -15.854 1.00 91.00 128 ASP A CA 1
ATOM 1002 C C . ASP A 1 128 ? -4.339 -10.936 -16.128 1.00 91.00 128 ASP A C 1
ATOM 1004 O O . ASP A 1 128 ? -4.808 -11.438 -17.146 1.00 91.00 128 ASP A O 1
ATOM 1008 N N . MET A 1 129 ? -3.686 -11.667 -15.216 1.00 91.56 129 MET A N 1
ATOM 1009 C CA . MET A 1 129 ? -3.454 -13.112 -15.303 1.00 91.56 129 MET A CA 1
ATOM 1010 C C . MET A 1 129 ? -4.550 -13.924 -14.600 1.00 91.56 129 MET A C 1
ATOM 1012 O O . MET A 1 129 ? -4.858 -15.035 -15.020 1.00 91.56 129 MET A O 1
ATOM 1016 N N . MET A 1 130 ? -5.116 -13.391 -13.516 1.00 91.38 130 MET A N 1
ATOM 1017 C CA . MET A 1 130 ? -6.084 -14.078 -12.656 1.00 91.38 130 MET A CA 1
ATOM 1018 C C . MET A 1 130 ? -7.250 -13.138 -12.303 1.00 91.38 130 MET A C 1
ATOM 1020 O O . MET A 1 130 ? -7.390 -12.743 -11.142 1.00 91.38 130 MET A O 1
ATOM 1024 N N . PRO A 1 131 ? -8.086 -12.750 -13.281 1.00 85.94 131 PRO A N 1
ATOM 1025 C CA . PRO A 1 131 ? -9.111 -11.725 -13.079 1.00 85.94 131 PRO A CA 1
ATOM 1026 C C . PRO A 1 131 ? -10.158 -12.114 -12.025 1.00 85.94 131 PRO A C 1
ATOM 1028 O O . PRO A 1 131 ? -10.664 -11.240 -11.326 1.00 85.94 131 PRO A O 1
ATOM 1031 N N . ASP A 1 132 ? -10.425 -13.411 -11.852 1.00 91.88 132 ASP A N 1
ATOM 1032 C CA . ASP A 1 132 ? -11.461 -13.921 -10.944 1.00 91.88 132 ASP A CA 1
ATOM 1033 C C . ASP A 1 132 ? -11.030 -13.998 -9.466 1.00 91.88 132 ASP A C 1
ATOM 1035 O O . ASP A 1 132 ? -11.861 -14.240 -8.590 1.00 91.88 132 ASP A O 1
ATOM 1039 N N . ILE A 1 133 ? -9.739 -13.812 -9.162 1.00 94.00 133 ILE A N 1
ATOM 1040 C CA . ILE A 1 133 ? -9.219 -13.896 -7.783 1.00 94.00 133 ILE A CA 1
ATOM 1041 C C . ILE A 1 133 ? -9.455 -12.595 -7.011 1.00 94.00 133 ILE A C 1
ATOM 1043 O O . ILE A 1 133 ? -9.623 -12.608 -5.788 1.00 94.00 133 ILE A O 1
ATOM 1047 N N . TYR A 1 134 ? -9.449 -11.461 -7.708 1.00 95.31 134 TYR A N 1
ATOM 1048 C CA . TYR A 1 134 ? -9.448 -10.146 -7.080 1.00 95.31 134 TYR A CA 1
ATOM 1049 C C . TYR A 1 134 ? -10.849 -9.516 -7.090 1.00 95.31 134 TYR A C 1
ATOM 1051 O O . TYR A 1 134 ? -11.645 -9.780 -7.991 1.00 95.31 134 TYR A O 1
ATOM 1059 N N . PRO A 1 135 ? -11.183 -8.643 -6.119 1.00 95.31 135 PRO A N 1
ATOM 1060 C CA . PRO A 1 135 ? -12.427 -7.879 -6.154 1.00 95.31 135 PRO A CA 1
ATOM 1061 C C . PRO A 1 135 ? -12.525 -7.010 -7.421 1.00 95.31 135 PRO A C 1
ATOM 1063 O O . PRO A 1 135 ? -11.505 -6.775 -8.070 1.00 95.31 135 PRO A O 1
ATOM 1066 N N . PRO A 1 136 ? -13.703 -6.453 -7.756 1.00 94.94 136 PRO A N 1
ATOM 1067 C CA . PRO A 1 136 ? -13.819 -5.462 -8.829 1.00 94.94 136 PRO A CA 1
ATOM 1068 C C . PRO A 1 136 ? -12.806 -4.322 -8.654 1.00 94.94 136 PRO A C 1
ATOM 1070 O O . PRO A 1 136 ? -12.655 -3.815 -7.539 1.00 94.94 136 PRO A O 1
ATOM 1073 N N . GLU A 1 137 ? -12.111 -3.938 -9.729 1.00 92.50 137 GLU A N 1
ATOM 1074 C CA . GLU A 1 137 ? -10.962 -3.016 -9.686 1.00 92.50 137 GLU A CA 1
ATOM 1075 C C . GLU A 1 137 ? -11.322 -1.685 -9.014 1.00 92.50 137 GLU A C 1
ATOM 1077 O O . GLU A 1 137 ? -10.609 -1.221 -8.125 1.00 92.50 137 GLU A O 1
ATOM 1082 N N . GLU A 1 138 ? -12.501 -1.138 -9.316 1.00 93.06 138 GLU A N 1
ATOM 1083 C CA . GLU A 1 138 ? -12.991 0.138 -8.777 1.00 93.06 138 GLU A CA 1
ATOM 1084 C C . GLU A 1 138 ? -13.304 0.081 -7.274 1.00 93.06 138 GLU A C 1
ATOM 1086 O O . GLU A 1 138 ? -13.607 1.096 -6.648 1.00 93.06 138 GLU A O 1
ATOM 1091 N N . LYS A 1 139 ? -13.309 -1.116 -6.681 1.00 95.31 139 LYS A N 1
ATOM 1092 C CA . LYS A 1 139 ? -13.627 -1.341 -5.264 1.00 95.31 139 LYS A CA 1
ATOM 1093 C C . LYS A 1 139 ? -12.488 -2.006 -4.498 1.00 95.31 139 LYS A C 1
ATOM 1095 O O . LYS A 1 139 ? -12.572 -2.051 -3.270 1.00 95.31 139 LYS A O 1
ATOM 1100 N N . ALA A 1 140 ? -11.464 -2.516 -5.182 1.00 96.12 140 ALA A N 1
ATOM 1101 C CA . ALA A 1 140 ? -10.443 -3.382 -4.605 1.00 96.12 140 ALA A CA 1
ATOM 1102 C C . ALA A 1 140 ? -9.700 -2.713 -3.441 1.00 96.12 140 ALA A C 1
ATOM 1104 O O . ALA A 1 140 ? -9.753 -3.216 -2.319 1.00 96.12 140 ALA A O 1
ATOM 1105 N N . ALA A 1 141 ? -9.116 -1.532 -3.670 1.00 95.00 141 ALA A N 1
ATOM 1106 C CA . ALA A 1 141 ? -8.375 -0.783 -2.653 1.00 95.00 141 ALA A CA 1
ATOM 1107 C C . ALA A 1 141 ? -9.207 -0.5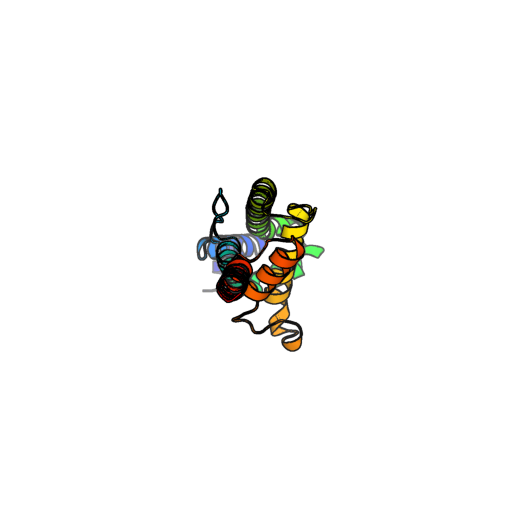40 -1.380 1.00 95.00 141 ALA A C 1
ATOM 1109 O O . ALA A 1 141 ? -8.787 -0.905 -0.282 1.00 95.00 141 ALA A O 1
ATOM 1110 N N . ARG A 1 142 ? -10.435 -0.028 -1.529 1.00 96.25 142 ARG A N 1
ATOM 1111 C CA . ARG A 1 142 ? -11.366 0.163 -0.407 1.00 96.25 142 ARG A CA 1
ATOM 1112 C C . ARG A 1 142 ? -11.678 -1.144 0.324 1.00 96.25 142 ARG A C 1
ATOM 1114 O O . ARG A 1 142 ? -11.697 -1.165 1.552 1.00 96.25 142 ARG A O 1
ATOM 1121 N N . MET A 1 143 ? -11.935 -2.235 -0.399 1.00 97.75 143 MET A N 1
ATOM 1122 C CA . MET A 1 143 ? -12.256 -3.529 0.214 1.00 97.75 143 MET A CA 1
ATOM 1123 C C . MET A 1 143 ? -11.076 -4.096 1.013 1.00 97.75 143 MET A C 1
ATOM 1125 O O . MET A 1 143 ? -11.288 -4.624 2.108 1.00 97.75 143 MET A O 1
ATOM 1129 N N . TYR A 1 144 ? -9.845 -3.945 0.518 1.00 97.75 144 TYR A N 1
ATOM 1130 C CA . TYR A 1 144 ? -8.630 -4.328 1.242 1.00 97.75 144 TYR A CA 1
ATOM 1131 C C . TYR A 1 144 ? -8.434 -3.493 2.507 1.00 97.75 144 TYR A C 1
ATOM 1133 O O . TYR A 1 144 ? -8.239 -4.056 3.588 1.00 97.75 144 TYR A O 1
ATOM 1141 N N . THR A 1 145 ? -8.590 -2.173 2.407 1.00 96.62 145 THR A N 1
ATOM 1142 C CA . THR A 1 145 ? -8.527 -1.256 3.553 1.00 96.62 145 THR A CA 1
ATOM 1143 C C . THR A 1 145 ? -9.565 -1.600 4.616 1.00 96.62 145 THR A C 1
ATOM 1145 O O . THR A 1 145 ? -9.229 -1.743 5.792 1.00 96.62 145 THR A O 1
ATOM 1148 N N . GLN A 1 146 ? -10.825 -1.794 4.225 1.00 95.62 146 GLN A N 1
ATOM 1149 C CA . GLN A 1 146 ? -11.900 -2.153 5.152 1.00 95.62 146 GLN A CA 1
ATOM 1150 C C . GLN A 1 146 ? -11.660 -3.511 5.818 1.00 95.62 146 GLN A C 1
ATOM 1152 O O . GLN A 1 146 ? -12.012 -3.708 6.983 1.00 95.62 146 GLN A O 1
ATOM 1157 N N . LEU A 1 147 ? -11.081 -4.476 5.099 1.00 95.81 147 LEU A N 1
ATOM 1158 C CA . LEU A 1 147 ? -10.724 -5.762 5.687 1.00 95.81 147 LEU A CA 1
ATOM 1159 C C . LEU A 1 147 ? -9.607 -5.608 6.727 1.00 95.81 147 LEU A C 1
ATOM 1161 O O . LEU A 1 147 ? -9.760 -6.130 7.831 1.00 95.81 147 LEU A O 1
ATOM 1165 N N . LEU A 1 148 ? -8.554 -4.842 6.423 1.00 95.25 148 LEU A N 1
ATOM 1166 C CA . LEU A 1 148 ? -7.479 -4.544 7.373 1.00 95.25 148 LEU A CA 1
ATOM 1167 C C . LEU A 1 148 ? -8.016 -3.828 8.619 1.00 95.25 148 LEU A C 1
ATOM 1169 O O . LEU A 1 148 ? -7.745 -4.258 9.736 1.00 95.25 148 LEU A O 1
ATOM 1173 N N . LEU A 1 149 ? -8.803 -2.765 8.440 1.00 92.69 149 LEU A N 1
ATOM 1174 C CA . LEU A 1 149 ? -9.352 -1.971 9.542 1.00 92.69 149 LEU A CA 1
ATOM 1175 C C . LEU A 1 149 ? -10.243 -2.801 10.470 1.00 92.69 149 LEU A C 1
ATOM 1177 O O . LEU A 1 149 ? -10.169 -2.658 11.693 1.00 92.69 149 LEU A O 1
ATOM 1181 N N . ARG A 1 150 ? -11.034 -3.721 9.905 1.00 91.50 150 ARG A N 1
ATOM 1182 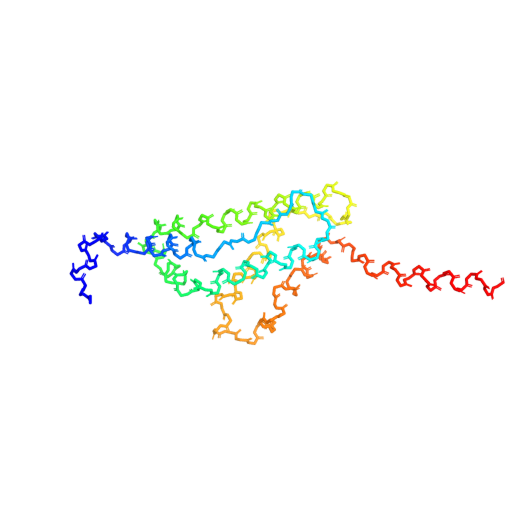C CA . ARG A 1 150 ? -11.796 -4.696 10.696 1.00 91.50 150 ARG A CA 1
ATOM 1183 C C . ARG A 1 150 ? -10.881 -5.669 11.434 1.00 91.50 150 ARG A C 1
ATOM 1185 O O . ARG A 1 150 ? -11.120 -5.923 12.611 1.00 91.50 150 ARG A O 1
ATOM 1192 N N . ALA A 1 151 ? -9.841 -6.185 10.778 1.00 90.94 151 ALA A N 1
ATOM 1193 C CA . ALA A 1 151 ? -8.894 -7.122 11.383 1.00 90.94 151 ALA A CA 1
ATOM 1194 C C . ALA A 1 151 ? -8.114 -6.497 12.553 1.00 90.94 151 ALA A C 1
ATOM 1196 O O . ALA A 1 151 ? -7.924 -7.145 13.578 1.00 90.94 151 ALA A O 1
ATOM 1197 N N . VAL A 1 152 ? -7.730 -5.221 12.440 1.00 89.62 152 VAL A N 1
ATOM 1198 C CA . VAL A 1 152 ? -7.059 -4.466 13.514 1.00 89.62 152 VAL A CA 1
ATOM 1199 C C . VAL A 1 152 ? -8.046 -3.822 14.496 1.00 89.62 152 VAL A C 1
ATOM 1201 O O . VAL A 1 152 ? -7.644 -3.071 15.374 1.00 89.62 152 VAL A O 1
ATOM 1204 N N . GLY A 1 153 ? -9.345 -4.119 14.394 1.00 86.00 153 GLY A N 1
ATOM 1205 C CA . GLY A 1 153 ? -10.339 -3.761 15.408 1.00 86.00 153 GLY A CA 1
ATOM 1206 C C . GLY A 1 153 ? -10.682 -2.272 15.504 1.00 86.00 153 GLY A C 1
ATOM 1207 O O . GLY A 1 153 ? -11.057 -1.817 16.588 1.00 86.00 153 GLY A O 1
ATOM 1208 N N . VAL A 1 154 ? -10.561 -1.515 14.411 1.00 81.75 154 VAL A N 1
ATOM 1209 C CA . VAL A 1 154 ? -11.023 -0.121 14.343 1.00 81.75 154 VAL A CA 1
ATOM 1210 C C . VAL A 1 154 ? -12.547 -0.120 14.261 1.00 81.75 154 VAL A C 1
ATOM 1212 O O . VAL A 1 154 ? -13.141 -0.683 13.343 1.00 81.75 154 VAL A O 1
ATOM 1215 N N . GLU A 1 155 ? -13.208 0.494 15.243 1.00 66.81 155 GLU A N 1
ATOM 1216 C CA . GLU A 1 155 ? -14.662 0.636 15.203 1.00 66.81 155 GLU A CA 1
ATOM 1217 C 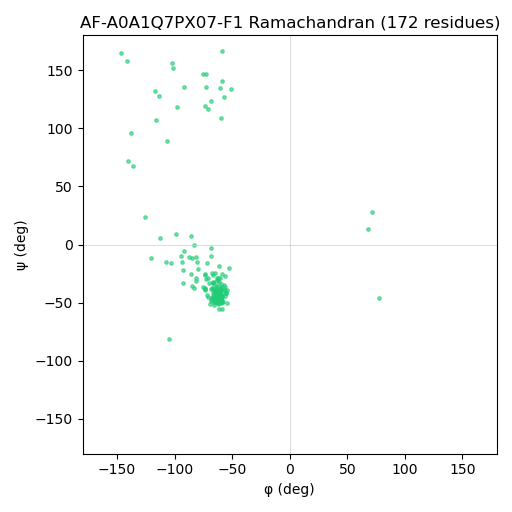C . GLU A 1 155 ? -15.062 1.647 14.126 1.00 66.81 155 GLU A C 1
ATOM 1219 O O . GLU A 1 155 ? -14.792 2.841 14.257 1.00 66.81 155 GLU A O 1
ATOM 1224 N N . ASN A 1 156 ? -15.792 1.191 13.106 1.00 58.16 156 ASN A N 1
ATOM 1225 C CA . ASN A 1 156 ? -16.494 2.096 12.205 1.00 58.16 156 ASN A CA 1
ATOM 1226 C C . ASN A 1 156 ? -17.492 2.934 13.014 1.00 58.16 156 ASN A C 1
ATOM 1228 O O . ASN A 1 156 ? -18.538 2.446 13.456 1.00 58.16 156 ASN A O 1
ATOM 1232 N N . SER A 1 157 ? -17.186 4.224 13.179 1.00 49.56 157 SER A N 1
ATOM 1233 C CA . SER A 1 157 ? -18.029 5.217 13.861 1.00 49.56 157 SER A CA 1
ATOM 1234 C C . SER A 1 157 ? -19.461 5.270 13.307 1.00 49.56 157 SER A C 1
ATOM 1236 O O . SER A 1 157 ? -20.382 5.686 14.012 1.00 49.56 157 SER A O 1
ATOM 1238 N N . LEU A 1 158 ? -19.678 4.776 12.083 1.00 48.97 158 LEU A N 1
ATOM 1239 C CA . LEU A 1 158 ? -20.988 4.663 11.442 1.00 48.97 158 LEU A CA 1
ATOM 1240 C C . LEU A 1 158 ? -21.952 3.706 12.171 1.00 48.97 158 LEU A C 1
ATOM 1242 O O . LEU A 1 158 ? -23.150 3.979 12.214 1.00 48.97 158 LEU A O 1
ATOM 1246 N N . HIS A 1 159 ? -21.470 2.646 12.834 1.00 44.75 159 HIS A N 1
ATOM 1247 C CA . HIS A 1 159 ? -22.350 1.721 13.570 1.00 44.75 159 HIS A CA 1
ATOM 1248 C C . HIS A 1 159 ? -22.776 2.231 14.958 1.00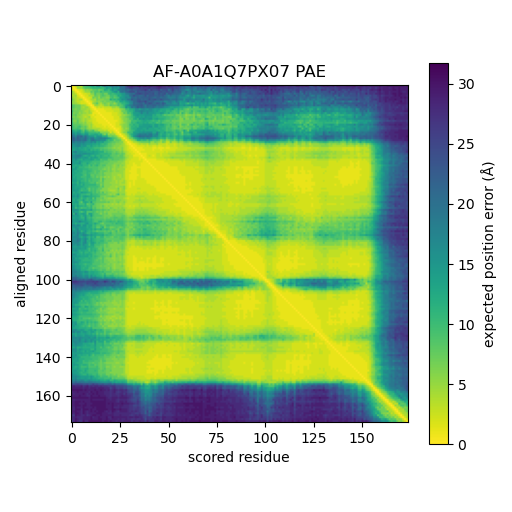 44.75 159 HIS A C 1
ATOM 1250 O O . HIS A 1 159 ? -23.731 1.717 15.547 1.00 44.75 159 HIS A O 1
ATOM 1256 N N . LYS A 1 160 ? -22.109 3.260 15.499 1.00 45.19 160 LYS A N 1
ATOM 1257 C CA . LYS A 1 160 ? -22.464 3.840 16.807 1.00 45.19 160 LYS A CA 1
ATOM 1258 C C . LYS A 1 160 ? -23.633 4.824 16.732 1.00 45.19 160 LYS A C 1
ATOM 1260 O O . LYS A 1 160 ? -24.364 4.952 17.717 1.00 45.19 160 LYS A O 1
ATOM 1265 N N . ALA A 1 161 ? -23.830 5.497 15.596 1.00 45.25 161 ALA A N 1
ATOM 1266 C CA . ALA A 1 161 ? -24.888 6.497 15.432 1.00 45.25 161 ALA A CA 1
ATOM 1267 C C . ALA A 1 161 ? -26.288 5.861 15.383 1.00 45.25 161 ALA A C 1
ATOM 1269 O O . ALA A 1 161 ? -27.187 6.282 16.114 1.00 45.25 161 ALA A O 1
ATOM 1270 N N . THR A 1 162 ? -26.451 4.778 14.620 1.00 45.97 162 THR A N 1
ATOM 1271 C CA . THR A 1 162 ? -27.729 4.060 14.491 1.00 45.97 162 THR A CA 1
ATOM 1272 C C . THR A 1 162 ? -28.145 3.385 15.796 1.00 45.97 162 THR A C 1
ATOM 1274 O O . THR A 1 162 ? -29.289 3.523 16.221 1.00 45.97 162 THR A O 1
ATOM 1277 N N . ASN A 1 163 ? -27.216 2.752 16.519 1.00 44.38 163 ASN A N 1
ATOM 1278 C CA . ASN A 1 163 ? -27.560 2.011 17.739 1.00 44.38 163 ASN A CA 1
ATOM 1279 C C . ASN A 1 163 ? -27.890 2.924 18.948 1.00 44.38 163 ASN A C 1
ATOM 1281 O O . ASN A 1 163 ? -28.647 2.539 19.843 1.00 44.38 163 ASN A O 1
ATOM 1285 N N . LYS A 1 164 ? -27.372 4.166 18.982 1.00 49.81 164 LYS A N 1
ATOM 1286 C CA . LYS A 1 164 ? -27.758 5.164 20.002 1.00 49.81 164 LYS A CA 1
ATOM 1287 C C . LYS A 1 164 ? -29.145 5.763 19.745 1.00 49.81 164 LYS A C 1
ATOM 1289 O O . LYS A 1 164 ? -29.881 5.987 20.706 1.00 49.81 164 LYS A O 1
ATOM 1294 N N . GLN A 1 165 ? -29.528 5.983 18.485 1.00 50.84 165 GLN A N 1
ATOM 1295 C CA . GLN A 1 165 ? -30.861 6.494 18.135 1.00 50.84 165 GLN A CA 1
ATOM 1296 C C . GLN A 1 165 ? -31.977 5.481 18.432 1.00 50.84 165 GLN A C 1
ATOM 1298 O O . GLN A 1 165 ? -33.024 5.872 18.952 1.00 50.84 165 GLN A O 1
ATOM 1303 N N . THR A 1 166 ? -31.749 4.183 18.206 1.00 50.97 166 THR A N 1
ATOM 1304 C CA . THR A 1 166 ? -32.746 3.129 18.487 1.00 50.97 166 THR A CA 1
ATOM 1305 C C . THR A 1 166 ? -32.926 2.852 19.986 1.00 50.97 166 THR A C 1
ATOM 1307 O O . THR A 1 166 ? -34.018 2.500 20.426 1.00 50.97 166 THR A O 1
ATOM 1310 N N . LYS A 1 167 ? -31.883 3.038 20.810 1.00 51.81 167 LYS A N 1
ATOM 1311 C CA . LYS A 1 167 ? -32.001 2.917 22.278 1.00 51.81 167 LYS A CA 1
ATOM 1312 C C . LYS A 1 167 ? -32.733 4.098 22.915 1.00 51.81 167 LYS A C 1
ATOM 1314 O O . LYS A 1 167 ? -33.536 3.889 23.819 1.00 51.81 167 LYS A O 1
ATOM 1319 N N . ARG A 1 168 ? -32.504 5.323 22.429 1.00 49.47 168 ARG A N 1
ATOM 1320 C CA . ARG A 1 168 ? -33.138 6.532 22.983 1.00 49.47 168 ARG A CA 1
ATOM 1321 C C . ARG A 1 168 ? -34.638 6.602 22.675 1.00 49.47 168 ARG A C 1
ATOM 1323 O O . ARG A 1 168 ? -35.402 7.057 23.512 1.00 49.47 168 ARG A O 1
ATOM 1330 N N . SER A 1 169 ? -35.059 6.092 21.518 1.00 53.47 169 SER A N 1
ATOM 1331 C CA . SER A 1 169 ? -36.476 6.004 21.133 1.00 53.47 169 SER A CA 1
ATOM 1332 C C . SER A 1 169 ? -37.255 4.949 21.929 1.00 53.47 169 SER A C 1
ATOM 1334 O O . SER A 1 169 ? -38.430 5.155 22.191 1.00 53.47 169 SER A O 1
ATOM 1336 N N . LYS A 1 170 ? -36.611 3.870 22.399 1.00 54.22 170 LYS A N 1
ATOM 1337 C CA . LYS A 1 170 ? -37.263 2.862 23.258 1.00 54.22 170 LYS A CA 1
ATOM 1338 C C . LYS A 1 170 ? -37.377 3.257 24.738 1.00 54.22 170 LYS A C 1
ATOM 1340 O O . LYS A 1 170 ? -38.216 2.700 25.430 1.00 54.22 170 LYS A O 1
ATOM 134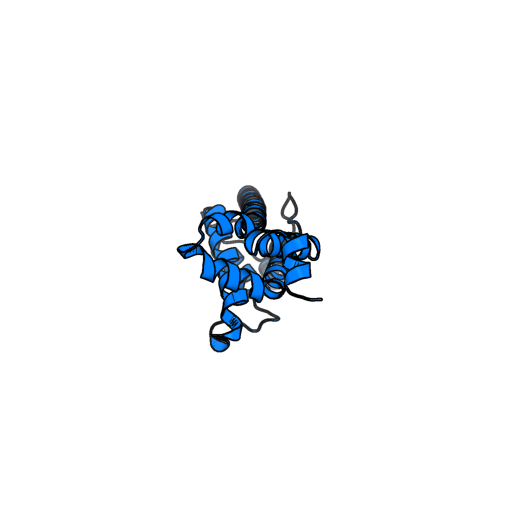5 N N . GLN A 1 171 ? -36.566 4.197 25.229 1.00 51.62 171 GLN A N 1
ATOM 1346 C CA . GLN A 1 171 ? -36.621 4.668 26.626 1.00 51.62 171 GLN A CA 1
ATOM 1347 C C . GLN A 1 171 ? -37.612 5.817 26.874 1.00 51.62 171 GLN A C 1
ATOM 1349 O O . GLN A 1 171 ? -37.870 6.141 28.023 1.00 51.62 171 GLN A O 1
ATOM 1354 N N . LEU A 1 172 ? -38.161 6.429 25.822 1.00 52.19 172 LEU A N 1
ATOM 1355 C CA . LEU A 1 172 ? -39.166 7.500 25.911 1.00 52.19 172 LEU A CA 1
ATOM 1356 C C . LEU A 1 172 ? -40.604 6.984 25.698 1.00 52.19 172 LEU A C 1
ATOM 1358 O O . LEU A 1 172 ? -41.526 7.777 25.543 1.00 52.19 172 LEU A O 1
ATOM 1362 N N . SER A 1 173 ? -40.794 5.662 25.659 1.00 51.56 173 SER A N 1
ATOM 1363 C CA . SER A 1 173 ? -42.094 5.006 25.443 1.00 51.56 173 SER A CA 1
ATOM 1364 C C . SER A 1 173 ? -42.442 3.991 26.540 1.00 51.56 173 SER A C 1
ATOM 1366 O O . SER A 1 173 ? -43.215 3.071 26.285 1.00 51.56 173 SER A O 1
ATOM 1368 N N . ALA A 1 174 ? -41.861 4.142 27.733 1.00 45.09 174 ALA A N 1
ATOM 1369 C CA . ALA A 1 174 ? -42.175 3.355 28.924 1.00 45.09 174 ALA A CA 1
ATOM 1370 C C . ALA A 1 174 ? -42.552 4.283 30.080 1.00 45.09 174 ALA A C 1
ATOM 1372 O O . ALA A 1 174 ? -41.890 5.341 30.200 1.00 45.09 174 ALA A O 1
#

pLDDT: mean 82.04, std 15.35, range [44.38, 97.81]

Solvent-accessible surface area (backbone atoms only — not comparable to full-atom values): 9945 Å² total; per-residue (Å²): 139,54,71,72,59,51,42,71,74,44,69,43,74,64,46,44,52,46,50,51,49,51,56,56,53,71,74,53,79,66,61,80,80,60,87,69,75,81,57,61,68,59,56,46,21,55,36,36,43,36,49,35,50,51,41,46,82,38,31,71,60,52,54,52,52,60,73,41,32,88,86,38,60,77,54,48,63,74,68,40,56,66,60,51,51,54,44,50,53,45,19,55,39,46,44,42,43,50,71,69,65,57,40,81,44,95,75,56,37,61,60,54,31,49,53,53,52,49,52,46,48,50,43,44,67,36,37,93,81,42,60,87,81,50,65,63,77,96,46,32,37,48,53,53,40,53,50,49,40,54,71,46,34,46,71,63,69,73,64,56,58,60,58,52,54,60,52,55,60,60,65,75,74,114